Protein AF-A0A7S2Q5Y2-F1 (afdb_monomer)

Mean predicted aligned error: 8.04 Å

Secondary structure (DSSP, 8-state):
-PPPP---SS--------S---SSSEEEEEEEEPTTS-EEEEEEEE-TT--S---S-SEEEEE--SSHHHHHHHHHHTS-----STTS-HHHHHHHHHTSTTT-----------------TTSTTTTSHHHHHHHHHH--HHHHHHHTSTT---

Organism: NCBI:txid1333877

Nearest PDB structures (foldseek):
  5f1q-assembly2_B  TM=6.614E-01  e=3.239E-04  Yersinia pestis Nepal516
  1dpp-assembly3_E  TM=6.457E-01  e=3.690E-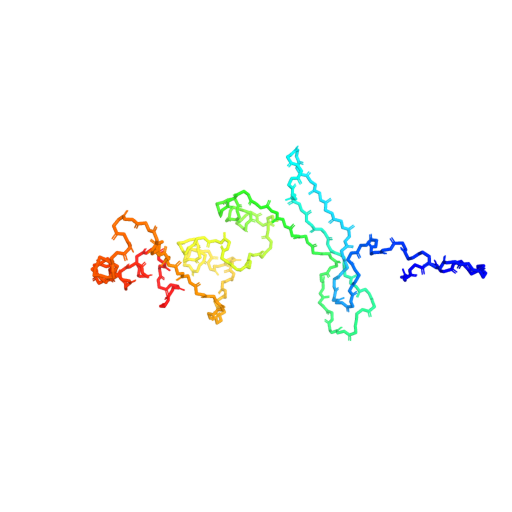04  Escherichia coli
  5u4o-assembly1_A-2  TM=6.423E-01  e=5.456E-04  Bacillus anthracis
  6ofq-assembly1_A  TM=7.291E-01  e=4.114E-03  Helicobacter pylori SS1
  4wed-assembly1_A  TM=5.723E-01  e=1.117E-03  Sinorhizobium meliloti 1021

Structure (mmCIF, N/CA/C/O backbone):
data_AF-A0A7S2Q5Y2-F1
#
_entry.id   AF-A0A7S2Q5Y2-F1
#
loop_
_atom_site.group_PDB
_atom_site.id
_atom_site.type_symbol
_atom_site.label_atom_id
_atom_site.label_alt_id
_atom_site.label_comp_id
_atom_site.label_asym_id
_atom_site.label_entity_id
_atom_site.label_seq_id
_atom_site.pdbx_PDB_ins_code
_atom_site.Cartn_x
_atom_site.Cartn_y
_atom_site.Cartn_z
_atom_site.occupancy
_atom_site.B_iso_or_equiv
_atom_site.auth_seq_id
_atom_site.auth_comp_id
_atom_site.auth_asym_id
_atom_site.auth_atom_id
_atom_site.pdbx_PDB_model_num
ATOM 1 N N . PRO A 1 1 ? 29.459 -5.669 -6.908 1.00 42.88 1 PRO A N 1
ATOM 2 C CA . PRO A 1 1 ? 30.863 -5.450 -6.491 1.00 42.88 1 PRO A CA 1
ATOM 3 C C . PRO A 1 1 ? 30.891 -4.768 -5.121 1.00 42.88 1 PRO A C 1
ATOM 5 O O . PRO A 1 1 ? 30.552 -3.595 -5.012 1.00 42.88 1 PRO A O 1
ATOM 8 N N . TRP A 1 2 ? 31.195 -5.536 -4.074 1.00 42.62 2 TRP A N 1
ATOM 9 C CA . TRP A 1 2 ? 31.550 -4.986 -2.764 1.00 42.62 2 TRP A CA 1
ATOM 10 C C . TRP A 1 2 ? 32.838 -4.159 -2.932 1.00 42.62 2 TRP A C 1
ATOM 12 O O . TRP A 1 2 ? 33.651 -4.500 -3.790 1.00 42.62 2 TRP A O 1
ATOM 22 N N . GLY A 1 3 ? 32.976 -3.040 -2.217 1.00 45.97 3 GLY A N 1
ATOM 23 C CA . GLY A 1 3 ? 34.036 -2.047 -2.450 1.00 45.97 3 GLY A CA 1
ATOM 24 C C . GLY A 1 3 ? 35.460 -2.623 -2.499 1.00 45.97 3 GLY A C 1
ATOM 25 O O . GLY A 1 3 ? 35.751 -3.665 -1.917 1.00 45.97 3 GLY A O 1
ATOM 26 N N . PHE A 1 4 ? 36.354 -1.935 -3.213 1.00 60.84 4 PHE A N 1
ATOM 27 C CA . PHE A 1 4 ? 37.760 -2.328 -3.337 1.00 60.84 4 PHE A CA 1
ATOM 28 C C . PHE A 1 4 ? 38.537 -2.031 -2.047 1.00 60.84 4 PHE A C 1
ATOM 30 O O . PHE A 1 4 ? 38.405 -0.949 -1.476 1.00 60.84 4 PHE A O 1
ATOM 37 N N . ILE A 1 5 ? 39.382 -2.973 -1.618 1.00 55.97 5 ILE A N 1
ATOM 38 C CA . ILE A 1 5 ? 40.329 -2.789 -0.512 1.00 55.97 5 ILE A CA 1
ATOM 39 C C . ILE A 1 5 ? 41.695 -2.473 -1.119 1.00 55.97 5 ILE A C 1
ATOM 41 O O . ILE A 1 5 ? 42.237 -3.279 -1.873 1.00 55.97 5 ILE A O 1
ATOM 45 N N . ASN A 1 6 ? 42.257 -1.314 -0.783 1.00 54.12 6 ASN A N 1
ATOM 46 C CA . ASN A 1 6 ? 43.626 -0.955 -1.144 1.00 54.12 6 ASN A CA 1
ATOM 47 C C . ASN A 1 6 ? 44.521 -1.260 0.066 1.00 54.12 6 ASN A C 1
ATOM 49 O O . ASN A 1 6 ? 44.395 -0.609 1.101 1.00 54.12 6 ASN A O 1
ATOM 53 N N . MET A 1 7 ? 45.358 -2.296 -0.018 1.00 50.62 7 MET A N 1
ATOM 54 C CA . MET A 1 7 ? 46.191 -2.731 1.108 1.00 50.62 7 MET A CA 1
ATOM 55 C C . MET A 1 7 ? 47.567 -2.057 1.064 1.00 50.62 7 MET A C 1
ATOM 57 O O . MET A 1 7 ? 48.446 -2.466 0.312 1.00 50.62 7 MET A O 1
ATOM 61 N N . SER A 1 8 ? 47.772 -1.067 1.929 1.00 56.44 8 SER A N 1
ATOM 62 C CA . SER A 1 8 ? 49.064 -0.805 2.571 1.00 56.44 8 SER A CA 1
ATOM 63 C C . SER A 1 8 ? 48.928 -1.202 4.046 1.00 56.44 8 SER A C 1
ATOM 65 O O . SER A 1 8 ? 47.816 -1.203 4.572 1.00 56.44 8 SER A O 1
ATOM 67 N N . VAL A 1 9 ? 50.012 -1.619 4.714 1.00 59.88 9 VAL A N 1
ATOM 68 C CA . VAL A 1 9 ? 49.975 -1.982 6.146 1.00 59.88 9 VAL A CA 1
ATOM 69 C C . VAL A 1 9 ? 49.702 -0.708 6.953 1.00 59.88 9 VAL A C 1
ATOM 71 O O . VAL A 1 9 ? 50.610 0.023 7.332 1.00 59.88 9 VAL A O 1
ATOM 74 N N . GLY A 1 10 ? 48.421 -0.407 7.120 1.00 63.00 10 GLY A N 1
ATOM 75 C CA . GLY A 1 10 ? 47.868 0.835 7.630 1.00 63.00 10 GLY A CA 1
ATOM 76 C C . GLY A 1 10 ? 46.351 0.686 7.722 1.00 63.00 10 GLY A C 1
ATOM 77 O O . GLY A 1 10 ? 45.752 -0.147 7.046 1.00 63.00 10 GLY A O 1
ATOM 78 N N . THR A 1 11 ? 45.743 1.429 8.638 1.00 60.28 11 THR A N 1
ATOM 79 C CA . THR A 1 11 ? 44.341 1.318 9.053 1.00 60.28 11 THR A CA 1
ATOM 80 C C . THR A 1 11 ? 43.375 1.147 7.871 1.00 60.28 11 THR A C 1
ATOM 82 O O . THR A 1 11 ? 43.298 2.007 6.995 1.00 60.28 11 THR A O 1
ATOM 85 N N . VAL A 1 12 ? 42.610 0.048 7.854 1.00 72.75 12 VAL A N 1
ATOM 86 C CA . VAL A 1 12 ? 41.548 -0.173 6.860 1.00 72.75 12 VAL A CA 1
ATOM 87 C C . VAL A 1 12 ? 40.361 0.720 7.212 1.00 72.75 12 VAL A C 1
ATOM 89 O O . VAL A 1 12 ? 39.614 0.430 8.145 1.00 72.75 12 VAL A O 1
ATOM 92 N N . ASN A 1 13 ? 40.178 1.803 6.457 1.00 69.06 13 ASN A N 1
ATOM 93 C CA . ASN A 1 13 ? 38.976 2.627 6.534 1.00 69.06 13 ASN A CA 1
ATOM 94 C C . ASN A 1 13 ? 37.917 2.075 5.577 1.00 69.06 13 ASN A C 1
ATOM 96 O O . ASN A 1 13 ? 38.025 2.205 4.358 1.00 69.06 13 ASN A O 1
ATOM 100 N N . CYS A 1 14 ? 36.877 1.458 6.133 1.00 75.12 14 CYS A N 1
ATOM 101 C CA . CYS A 1 14 ? 35.712 1.039 5.364 1.00 75.12 14 CYS A CA 1
ATOM 102 C C . CYS A 1 14 ? 34.946 2.277 4.866 1.00 75.12 14 CYS A C 1
ATOM 104 O O . CYS A 1 14 ? 34.547 3.113 5.672 1.00 75.12 14 CYS A O 1
ATOM 106 N N . ALA A 1 15 ? 34.666 2.363 3.561 1.00 73.25 15 ALA A N 1
ATOM 107 C CA . ALA A 1 15 ? 33.907 3.465 2.946 1.00 73.25 15 ALA A CA 1
ATOM 108 C C . ALA A 1 15 ? 32.406 3.504 3.324 1.00 73.25 15 ALA A C 1
ATOM 110 O O . ALA A 1 15 ? 31.659 4.337 2.818 1.00 73.25 15 ALA A O 1
ATOM 111 N N . GLY A 1 16 ? 31.953 2.605 4.203 1.00 73.62 16 GLY A N 1
ATOM 112 C CA . GLY A 1 16 ? 30.547 2.455 4.566 1.00 73.62 16 GLY A CA 1
ATOM 113 C C . GLY A 1 16 ? 29.699 1.811 3.463 1.00 73.62 16 GLY A C 1
ATOM 114 O O . GLY A 1 16 ? 30.204 1.301 2.462 1.00 73.62 16 GLY A O 1
ATOM 115 N N . ILE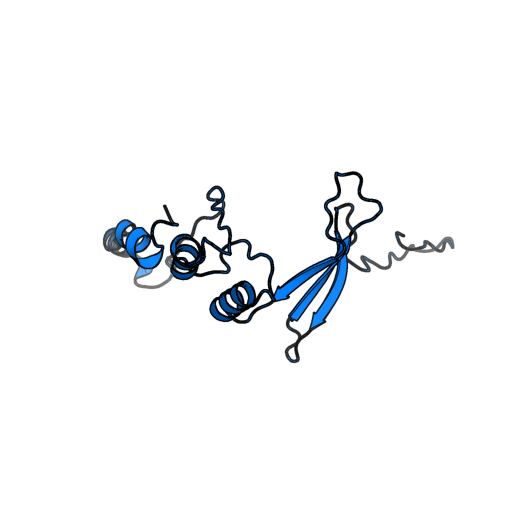 A 1 17 ? 28.385 1.793 3.682 1.00 72.88 17 ILE A N 1
ATOM 116 C CA . ILE A 1 17 ? 27.407 1.286 2.715 1.00 72.88 17 ILE A CA 1
ATOM 117 C C . ILE A 1 17 ? 27.145 2.391 1.689 1.00 72.88 17 ILE A C 1
ATOM 119 O O . ILE A 1 17 ? 26.596 3.433 2.030 1.00 72.88 17 ILE A O 1
ATOM 123 N N . LEU A 1 18 ? 27.527 2.150 0.433 1.00 75.19 18 LEU A N 1
ATOM 124 C CA . LEU A 1 18 ? 27.355 3.108 -0.670 1.00 75.19 18 LEU A CA 1
ATOM 125 C C . LEU A 1 18 ? 25.953 3.062 -1.306 1.00 75.19 18 LEU A C 1
ATOM 127 O O . LEU A 1 18 ? 25.628 3.895 -2.146 1.00 75.19 18 LEU A O 1
ATOM 131 N N . GLY A 1 19 ? 25.123 2.092 -0.920 1.00 76.88 19 GLY A N 1
ATOM 132 C CA . GLY A 1 19 ? 23.755 1.944 -1.403 1.00 76.88 19 GLY A CA 1
ATOM 133 C C . GLY A 1 19 ? 23.101 0.647 -0.919 1.00 76.88 19 GLY A C 1
ATOM 134 O O . GLY A 1 19 ? 23.771 -0.217 -0.345 1.00 76.88 19 GLY A O 1
ATOM 135 N N . PRO A 1 20 ? 21.785 0.487 -1.128 1.00 83.25 20 PRO A N 1
ATOM 136 C CA . PRO A 1 20 ? 21.084 -0.739 -0.775 1.00 83.25 20 PRO A CA 1
ATOM 137 C C . PRO A 1 20 ? 21.559 -1.893 -1.670 1.00 83.25 20 PRO A C 1
ATOM 139 O O . PRO A 1 20 ? 21.268 -1.947 -2.865 1.00 83.25 20 PRO A O 1
ATOM 142 N N . HIS A 1 21 ? 22.286 -2.842 -1.081 1.00 84.62 21 HIS A N 1
ATOM 143 C CA . HIS A 1 21 ? 22.749 -4.050 -1.757 1.00 84.62 21 HIS A CA 1
ATOM 144 C C . HIS A 1 21 ? 22.075 -5.276 -1.144 1.00 84.62 21 HIS A C 1
ATOM 146 O O . HIS A 1 21 ? 22.304 -5.609 0.016 1.00 84.62 21 HIS A O 1
ATOM 152 N N . GLY A 1 22 ? 21.246 -5.952 -1.937 1.00 88.38 22 GLY A N 1
ATOM 153 C CA . GLY A 1 22 ? 20.545 -7.170 -1.540 1.00 88.38 22 GLY A CA 1
ATOM 154 C C . GLY A 1 22 ? 20.697 -8.279 -2.576 1.00 88.38 22 GLY A C 1
ATOM 155 O O . GLY A 1 22 ? 21.080 -8.041 -3.719 1.00 88.38 22 GLY A O 1
ATOM 156 N N . THR A 1 23 ? 20.373 -9.506 -2.174 1.00 93.62 23 THR A N 1
ATOM 157 C CA . THR A 1 23 ? 20.360 -10.695 -3.044 1.00 93.62 23 THR A CA 1
ATOM 158 C C . THR A 1 23 ? 18.967 -11.012 -3.591 1.00 93.62 23 THR A C 1
ATOM 160 O O . THR A 1 23 ? 18.772 -12.074 -4.171 1.00 93.62 23 THR A O 1
ATOM 163 N N . GLY A 1 24 ? 17.992 -10.117 -3.391 1.00 93.62 24 GLY A N 1
ATOM 164 C CA . GLY A 1 24 ? 16.602 -10.296 -3.810 1.00 93.62 24 GLY A CA 1
ATOM 165 C C . GLY A 1 24 ? 16.373 -10.158 -5.324 1.00 93.62 24 GLY A C 1
ATOM 166 O O . GLY A 1 24 ? 17.309 -9.862 -6.074 1.00 93.62 24 GLY A O 1
ATOM 167 N N . PRO A 1 25 ? 15.120 -10.338 -5.783 1.00 94.38 25 PRO A N 1
ATOM 168 C CA . PRO A 1 25 ? 14.745 -10.270 -7.201 1.00 94.38 25 PRO A CA 1
ATOM 169 C C . PRO A 1 25 ? 14.920 -8.890 -7.841 1.00 94.38 25 PRO A C 1
ATOM 171 O O . PRO A 1 25 ? 14.985 -8.796 -9.065 1.00 94.38 25 PRO A O 1
ATOM 174 N N . TRP A 1 26 ? 15.000 -7.833 -7.034 1.00 95.12 26 TRP A N 1
ATOM 175 C CA . TRP A 1 26 ? 15.016 -6.443 -7.477 1.00 95.12 26 TRP A CA 1
ATOM 176 C C . TRP A 1 26 ? 16.268 -5.727 -6.972 1.00 95.12 26 TRP A C 1
ATOM 178 O O . TRP A 1 26 ? 16.649 -5.875 -5.810 1.00 95.12 26 TRP A O 1
ATOM 188 N N . ILE A 1 27 ? 16.894 -4.940 -7.843 1.00 93.88 27 ILE A N 1
ATOM 189 C CA . ILE A 1 27 ? 18.027 -4.064 -7.537 1.00 93.88 27 ILE A CA 1
ATOM 190 C C . ILE A 1 27 ? 17.525 -2.627 -7.593 1.00 93.88 27 ILE A C 1
ATOM 192 O O . ILE A 1 27 ? 16.948 -2.213 -8.597 1.00 93.88 27 ILE A O 1
ATOM 196 N N . PHE A 1 28 ? 17.764 -1.863 -6.531 1.00 94.81 28 PHE A N 1
ATOM 197 C CA . PHE A 1 28 ? 17.467 -0.435 -6.516 1.00 94.81 28 PHE A CA 1
ATOM 198 C C . PHE A 1 28 ? 18.267 0.292 -7.604 1.00 94.81 28 PHE A C 1
ATOM 200 O O . PHE A 1 28 ? 19.488 0.148 -7.680 1.00 94.81 28 PHE A O 1
ATOM 207 N N . ASN A 1 29 ? 17.572 1.050 -8.451 1.00 93.62 29 ASN A N 1
ATOM 208 C CA . ASN A 1 29 ? 18.168 1.816 -9.542 1.00 93.62 29 ASN A CA 1
ATOM 209 C C . ASN A 1 29 ? 18.270 3.312 -9.206 1.00 93.62 29 ASN A C 1
ATOM 211 O O . ASN A 1 29 ? 19.242 3.951 -9.595 1.00 93.62 29 ASN A O 1
ATOM 215 N N . GLY A 1 30 ? 17.312 3.854 -8.453 1.00 93.69 30 GLY A N 1
ATOM 216 C CA . GLY A 1 30 ? 17.321 5.253 -8.035 1.00 93.69 30 GLY A CA 1
ATOM 217 C C . GLY A 1 30 ? 15.949 5.743 -7.589 1.00 93.69 30 GLY A C 1
ATOM 218 O O . GLY A 1 30 ? 14.961 5.006 -7.633 1.00 93.69 30 GLY A O 1
ATOM 219 N N . SER A 1 31 ? 15.892 7.007 -7.179 1.00 95.25 31 SER A N 1
ATOM 220 C CA . SER A 1 31 ? 14.652 7.707 -6.853 1.00 95.25 31 SER A CA 1
ATOM 221 C C . SER A 1 31 ? 14.602 9.078 -7.515 1.00 95.25 31 SER A C 1
ATOM 223 O O . SER A 1 31 ? 15.628 9.733 -7.696 1.00 95.25 31 SER A O 1
ATOM 225 N N . THR A 1 32 ? 13.396 9.521 -7.849 1.00 96.69 32 THR A N 1
ATOM 226 C CA . THR A 1 32 ? 13.121 10.898 -8.265 1.00 96.69 32 THR A CA 1
ATOM 227 C C . THR A 1 32 ? 12.541 11.644 -7.074 1.00 96.69 32 THR A C 1
ATOM 229 O O . THR A 1 32 ? 11.664 11.117 -6.388 1.00 96.69 32 THR A O 1
ATOM 232 N N . LEU A 1 33 ? 13.039 12.852 -6.817 1.00 95.94 33 LEU A N 1
ATOM 233 C CA . LEU A 1 33 ? 12.559 13.711 -5.738 1.00 95.94 33 LEU A CA 1
ATOM 234 C C . LEU A 1 33 ? 11.615 14.783 -6.279 1.00 95.94 33 LEU A C 1
ATOM 236 O O . LEU A 1 33 ? 11.712 15.197 -7.436 1.00 95.94 33 LEU A O 1
ATOM 240 N N . ARG A 1 34 ? 10.701 15.226 -5.424 1.00 93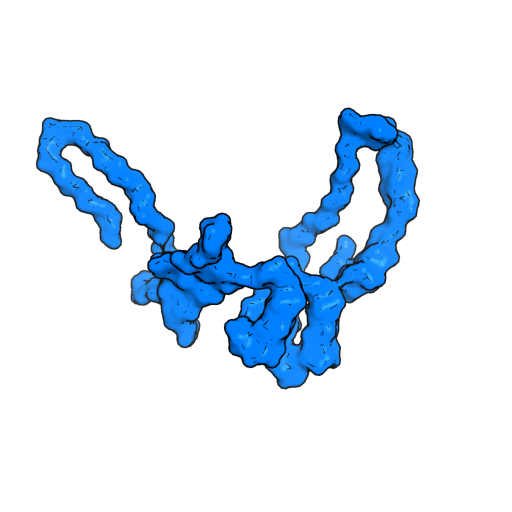.94 34 ARG A N 1
ATOM 241 C CA . ARG A 1 34 ? 9.912 16.442 -5.609 1.00 93.94 34 ARG A CA 1
ATOM 242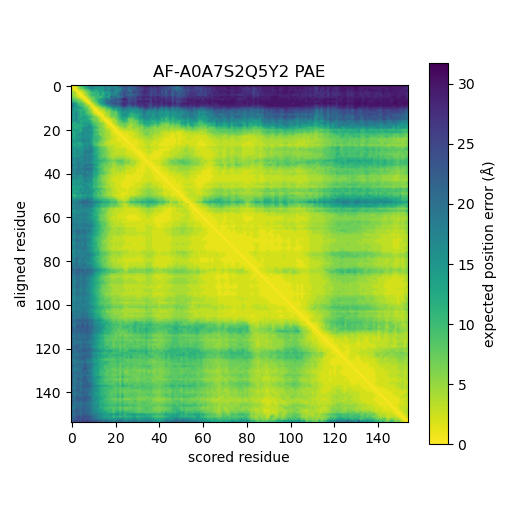 C C . ARG A 1 34 ? 10.712 17.665 -5.158 1.00 93.94 34 ARG A C 1
ATOM 244 O O . ARG A 1 34 ? 11.778 17.546 -4.566 1.00 93.94 34 ARG A O 1
ATOM 251 N N . ASN A 1 35 ? 10.148 18.849 -5.393 1.00 93.88 35 ASN A N 1
ATOM 252 C CA . ASN A 1 35 ? 10.738 20.123 -4.971 1.00 93.88 35 ASN A CA 1
ATOM 253 C C . ASN A 1 35 ? 10.875 20.269 -3.443 1.00 93.88 35 ASN A C 1
ATOM 255 O O . ASN A 1 35 ? 11.634 21.116 -2.990 1.00 93.88 35 ASN A O 1
ATOM 259 N N . ASP A 1 36 ? 10.119 19.492 -2.663 1.00 93.81 36 ASP A N 1
ATOM 260 C CA . ASP A 1 36 ? 10.169 19.452 -1.196 1.00 93.81 36 ASP A CA 1
ATOM 261 C C . ASP A 1 36 ? 11.076 18.328 -0.659 1.00 93.81 36 ASP A C 1
ATOM 263 O O . ASP A 1 36 ? 10.945 17.925 0.495 1.00 93.81 36 ASP A O 1
ATOM 267 N N . ASP A 1 37 ? 11.949 17.784 -1.514 1.00 92.88 37 ASP A N 1
ATOM 268 C CA . ASP A 1 37 ? 12.830 16.639 -1.256 1.00 92.88 37 ASP A CA 1
ATOM 269 C C . ASP A 1 37 ? 12.105 15.324 -0.902 1.00 92.88 37 ASP A C 1
ATOM 271 O O . ASP A 1 37 ? 12.747 14.315 -0.593 1.00 92.88 37 ASP A O 1
ATOM 275 N N . SER A 1 38 ? 10.771 15.269 -1.000 1.00 92.88 38 SER A N 1
ATOM 276 C CA . SER A 1 38 ? 10.031 14.016 -0.848 1.00 92.88 38 SER A CA 1
ATOM 277 C C . SER A 1 38 ? 10.222 13.106 -2.063 1.00 92.88 38 SER A C 1
ATOM 279 O O . SER A 1 38 ? 10.390 13.553 -3.199 1.00 92.88 38 SER A O 1
ATOM 281 N N . ILE A 1 39 ? 10.171 11.791 -1.848 1.00 94.25 39 ILE A N 1
ATOM 282 C CA . ILE A 1 39 ? 10.297 10.810 -2.931 1.00 94.25 39 ILE A CA 1
ATOM 283 C C . ILE A 1 39 ? 9.033 10.846 -3.799 1.00 94.25 39 ILE A C 1
ATOM 285 O O . ILE A 1 39 ? 7.937 10.553 -3.313 1.00 94.25 39 ILE A O 1
ATOM 289 N N . ALA A 1 40 ? 9.195 11.164 -5.084 1.00 96.19 40 ALA A N 1
ATOM 290 C CA . ALA A 1 40 ? 8.156 11.054 -6.105 1.00 96.19 40 ALA A CA 1
ATOM 291 C C . ALA A 1 40 ? 8.022 9.610 -6.602 1.00 96.19 40 ALA A C 1
ATOM 293 O O . ALA A 1 40 ? 6.923 9.063 -6.638 1.00 96.19 40 ALA A O 1
ATOM 294 N N . GLU A 1 41 ? 9.150 8.981 -6.934 1.00 96.69 41 GLU A N 1
ATOM 295 C CA . GLU A 1 41 ? 9.203 7.621 -7.473 1.00 96.69 41 GLU A CA 1
ATOM 296 C C . GLU A 1 41 ? 10.465 6.899 -7.003 1.00 96.69 41 GLU A C 1
ATOM 298 O O . GLU A 1 41 ? 11.521 7.516 -6.846 1.00 96.69 41 GLU A O 1
ATOM 303 N N . MET A 1 42 ? 10.381 5.578 -6.844 1.00 96.75 42 MET A N 1
ATOM 304 C CA . MET A 1 42 ? 11.534 4.688 -6.697 1.00 96.75 42 MET A CA 1
ATOM 305 C C . MET A 1 42 ? 11.540 3.665 -7.823 1.00 96.75 42 MET A C 1
ATOM 307 O O . MET A 1 42 ? 10.536 2.998 -8.069 1.00 96.75 42 MET A O 1
ATOM 311 N N . ARG A 1 43 ? 12.686 3.509 -8.484 1.00 96.69 43 ARG A N 1
ATOM 312 C CA . ARG A 1 43 ? 12.862 2.578 -9.598 1.00 96.69 43 ARG A CA 1
ATOM 313 C C . ARG A 1 43 ? 13.736 1.412 -9.179 1.00 96.69 43 ARG A C 1
ATOM 315 O O . ARG A 1 43 ? 14.794 1.588 -8.571 1.00 96.69 43 ARG A O 1
ATOM 322 N N . PHE A 1 44 ? 13.302 0.220 -9.555 1.00 96.12 44 PHE A N 1
ATOM 323 C CA . PHE A 1 44 ? 14.015 -1.025 -9.338 1.00 96.12 44 PHE A CA 1
ATOM 324 C C . PHE A 1 44 ? 14.137 -1.775 -10.656 1.00 96.12 44 PHE A C 1
ATOM 326 O O . PHE A 1 44 ? 13.152 -1.945 -11.369 1.00 96.12 44 PHE A O 1
ATOM 333 N N . ASN A 1 45 ? 15.329 -2.280 -10.945 1.00 95.44 45 ASN A N 1
ATOM 334 C CA . ASN A 1 45 ? 15.560 -3.155 -12.085 1.00 95.44 45 ASN A CA 1
ATOM 335 C C . ASN A 1 45 ? 15.581 -4.604 -11.622 1.00 95.44 45 ASN A C 1
ATOM 337 O O . ASN A 1 45 ? 15.985 -4.916 -10.498 1.00 95.44 45 ASN A O 1
ATOM 341 N N . ARG A 1 46 ? 15.195 -5.511 -12.510 1.00 94.69 46 ARG A N 1
ATOM 342 C CA . ARG A 1 46 ? 15.328 -6.946 -12.278 1.00 94.69 46 ARG A CA 1
ATOM 343 C C . ARG A 1 46 ? 16.781 -7.325 -11.965 1.00 94.69 46 ARG A C 1
ATOM 345 O O . ARG A 1 46 ? 17.712 -6.960 -12.682 1.00 94.69 46 ARG A O 1
ATOM 352 N N . ASN A 1 47 ? 16.972 -8.147 -10.938 1.00 93.94 47 ASN A N 1
ATOM 353 C CA . ASN A 1 47 ? 18.253 -8.766 -10.631 1.00 93.94 47 ASN A CA 1
ATOM 354 C C . ASN A 1 47 ? 18.513 -9.974 -11.547 1.00 93.94 47 ASN A C 1
ATOM 356 O O . ASN A 1 47 ? 18.005 -11.074 -11.314 1.00 93.94 47 ASN A O 1
ATOM 360 N N . ALA A 1 48 ? 19.358 -9.795 -12.565 1.00 91.88 48 ALA A N 1
ATOM 361 C CA . ALA A 1 48 ? 19.728 -10.866 -13.491 1.00 91.88 48 ALA A CA 1
ATOM 362 C C . ALA A 1 48 ? 20.522 -12.018 -12.844 1.00 91.88 48 ALA A C 1
ATOM 364 O O . ALA A 1 48 ? 20.646 -13.076 -13.462 1.00 91.88 48 ALA A O 1
ATOM 365 N N . ALA A 1 49 ? 21.027 -11.853 -11.618 1.00 92.56 49 ALA A N 1
ATOM 366 C CA . ALA A 1 49 ? 21.741 -12.883 -10.862 1.00 92.56 49 ALA A CA 1
ATOM 367 C C . ALA A 1 49 ? 20.868 -13.578 -9.799 1.00 92.56 49 ALA A C 1
ATOM 369 O O . ALA A 1 49 ? 21.352 -14.462 -9.094 1.00 92.56 49 ALA A O 1
ATOM 370 N N . TRP A 1 50 ? 19.590 -13.207 -9.657 1.00 94.62 50 TRP A N 1
ATOM 371 C CA . TRP A 1 50 ? 18.724 -13.818 -8.650 1.00 94.62 50 TRP A CA 1
ATOM 372 C C . TRP A 1 50 ? 18.364 -15.266 -9.004 1.00 94.62 50 TRP A C 1
ATOM 374 O O . TRP A 1 50 ? 18.023 -15.578 -10.146 1.00 94.62 50 TRP A O 1
ATOM 384 N N . TRP A 1 51 ? 18.444 -16.147 -8.013 1.00 92.81 51 TRP A N 1
ATOM 385 C CA . TRP A 1 51 ? 18.373 -17.605 -8.150 1.00 92.81 51 TRP A CA 1
ATOM 386 C C . TRP A 1 51 ? 16.941 -18.172 -8.209 1.00 92.81 51 TRP A C 1
ATOM 388 O O . TRP A 1 51 ? 16.774 -19.363 -8.451 1.00 92.81 51 TRP A O 1
ATOM 398 N N . GLY A 1 52 ? 15.915 -17.346 -7.977 1.00 92.31 52 GLY A N 1
ATOM 399 C CA . GLY A 1 52 ? 14.505 -17.755 -7.979 1.00 92.31 52 GLY A CA 1
ATOM 400 C C . GLY A 1 52 ? 13.824 -17.712 -9.353 1.00 92.31 52 GLY A C 1
ATOM 401 O O . GLY A 1 52 ? 14.398 -17.266 -10.351 1.00 92.31 52 GLY A O 1
ATOM 402 N N . GLN A 1 53 ? 12.561 -18.153 -9.395 1.00 88.38 53 GLN A N 1
ATOM 403 C CA . GLN A 1 53 ? 11.728 -18.094 -10.599 1.00 88.38 53 GLN A CA 1
ATOM 404 C C . GLN A 1 53 ? 11.440 -16.645 -10.996 1.00 88.38 53 GLN A C 1
ATOM 406 O O . GLN A 1 53 ? 10.997 -15.836 -10.186 1.00 88.38 53 GLN A O 1
ATOM 411 N N . ARG A 1 54 ? 11.649 -16.328 -12.272 1.00 83.38 54 ARG A N 1
ATOM 412 C CA . ARG A 1 54 ? 11.518 -14.970 -12.802 1.00 83.38 54 ARG A CA 1
ATOM 413 C C . ARG A 1 54 ? 10.187 -14.800 -13.528 1.00 83.38 54 ARG A C 1
ATOM 415 O O . ARG A 1 54 ? 9.833 -15.635 -14.352 1.00 83.38 54 ARG A O 1
ATOM 422 N N . GLY A 1 55 ? 9.479 -13.710 -13.233 1.00 85.88 55 GLY A N 1
ATOM 423 C CA . GLY A 1 55 ? 8.337 -13.250 -14.035 1.00 85.88 55 GLY A CA 1
ATOM 424 C C . GLY A 1 55 ? 8.777 -12.454 -15.271 1.00 85.88 55 GLY A C 1
ATOM 425 O O . GLY A 1 55 ? 9.971 -12.341 -15.541 1.00 85.88 55 GLY A O 1
ATOM 426 N N . ASN A 1 56 ? 7.837 -11.821 -15.973 1.00 91.12 56 ASN A N 1
ATOM 427 C CA . ASN A 1 56 ? 8.096 -11.067 -17.214 1.00 91.12 56 ASN A CA 1
ATOM 428 C C . ASN A 1 56 ? 8.267 -9.545 -17.012 1.00 91.12 56 ASN A C 1
ATOM 430 O O . ASN A 1 56 ? 8.214 -8.794 -17.974 1.00 91.12 56 ASN A O 1
ATOM 434 N N . VAL A 1 57 ? 8.476 -9.086 -15.774 1.00 93.56 57 VAL A N 1
ATOM 435 C CA . VAL A 1 57 ? 8.633 -7.658 -15.445 1.00 93.56 57 VAL A CA 1
ATOM 436 C C . VAL A 1 57 ? 10.113 -7.288 -15.325 1.00 93.56 57 VAL A C 1
ATOM 438 O O . VAL A 1 57 ? 10.819 -7.839 -14.480 1.00 93.56 57 VAL A O 1
ATOM 441 N N . ASP A 1 58 ? 10.580 -6.350 -16.149 1.00 93.88 58 ASP A N 1
ATOM 442 C CA . ASP A 1 58 ? 11.995 -5.946 -16.190 1.00 93.88 58 ASP A CA 1
ATOM 443 C C . ASP A 1 58 ? 12.341 -4.799 -15.243 1.00 93.88 58 ASP A C 1
ATOM 445 O O . ASP A 1 58 ? 13.456 -4.745 -14.714 1.00 93.88 58 ASP A O 1
ATOM 449 N N . ALA A 1 59 ? 11.375 -3.922 -14.981 1.00 95.31 59 ALA A N 1
ATOM 450 C CA . ALA A 1 59 ? 11.503 -2.828 -14.036 1.00 95.31 59 ALA A CA 1
ATOM 451 C C . ALA A 1 59 ? 10.223 -2.680 -13.213 1.00 95.31 59 ALA A C 1
ATOM 453 O O . ALA A 1 59 ? 9.120 -2.866 -13.720 1.00 95.31 59 ALA A O 1
ATOM 454 N N . MET A 1 60 ? 10.392 -2.320 -11.947 1.00 95.88 60 MET A N 1
ATOM 455 C CA . MET A 1 60 ? 9.313 -1.978 -11.032 1.00 95.88 60 MET A CA 1
ATOM 456 C C . MET A 1 60 ? 9.477 -0.519 -10.621 1.00 95.88 60 MET A C 1
ATOM 458 O O . MET A 1 60 ? 10.552 -0.110 -10.175 1.00 95.88 60 MET A O 1
ATOM 462 N N . VAL A 1 61 ? 8.406 0.255 -10.761 1.00 97.25 61 VAL A N 1
ATOM 463 C CA . VAL A 1 61 ? 8.351 1.651 -10.326 1.00 97.25 61 VAL A CA 1
ATOM 464 C C . VAL A 1 61 ? 7.350 1.745 -9.186 1.00 97.25 61 VAL A C 1
ATOM 466 O O . VAL A 1 61 ? 6.186 1.393 -9.343 1.00 97.25 61 VAL A O 1
ATOM 469 N N . VAL A 1 62 ? 7.814 2.196 -8.026 1.00 96.88 62 VAL A N 1
ATOM 470 C CA . VAL A 1 62 ? 6.951 2.512 -6.890 1.00 96.88 62 VAL A CA 1
ATOM 471 C C . VAL A 1 62 ? 6.700 4.008 -6.924 1.00 96.88 62 VAL A C 1
ATOM 473 O O . VAL A 1 62 ? 7.632 4.791 -6.737 1.00 96.88 62 VAL A O 1
ATOM 476 N N . VAL A 1 63 ? 5.456 4.394 -7.186 1.00 96.62 63 VAL A N 1
ATOM 477 C CA . VAL A 1 63 ? 5.049 5.792 -7.343 1.00 96.62 63 VAL A CA 1
ATOM 478 C C . VAL A 1 63 ? 4.369 6.267 -6.066 1.00 96.62 63 VAL A C 1
ATOM 480 O O . VAL A 1 63 ? 3.520 5.579 -5.500 1.00 96.62 63 VAL A O 1
ATOM 483 N N . ASN A 1 64 ? 4.755 7.449 -5.599 1.00 95.56 64 ASN A N 1
ATOM 484 C CA . ASN A 1 64 ? 4.116 8.105 -4.471 1.00 95.56 64 ASN A CA 1
ATOM 485 C C . ASN A 1 64 ? 2.983 9.001 -4.985 1.00 95.56 64 ASN A C 1
ATOM 487 O O . ASN A 1 64 ? 3.246 9.952 -5.719 1.00 95.56 64 ASN A O 1
ATOM 491 N N . TYR A 1 65 ? 1.748 8.738 -4.570 1.00 95.62 65 TYR A N 1
ATOM 492 C CA . TYR A 1 65 ? 0.588 9.575 -4.877 1.00 95.62 65 TYR A CA 1
ATOM 493 C C . TYR A 1 65 ? 0.177 10.399 -3.648 1.00 95.62 65 TYR A C 1
ATOM 495 O O . TYR A 1 65 ? 0.332 9.924 -2.524 1.00 95.62 65 TYR A O 1
ATOM 503 N N . PRO A 1 66 ? -0.359 11.620 -3.837 1.00 94.31 66 PRO A N 1
ATOM 504 C CA . PRO A 1 66 ? -0.698 12.514 -2.727 1.00 94.31 66 PRO A CA 1
ATOM 505 C C . PRO A 1 66 ? -1.850 11.998 -1.855 1.00 94.31 66 PRO A C 1
ATOM 507 O O . PRO A 1 66 ? -1.886 12.280 -0.660 1.00 94.31 66 PRO A O 1
ATOM 510 N N . ASP A 1 67 ? -2.787 11.249 -2.441 1.00 96.62 67 ASP A N 1
ATOM 511 C CA . ASP A 1 67 ? -3.961 10.725 -1.752 1.00 96.62 67 ASP A CA 1
ATOM 512 C C . ASP A 1 67 ? -4.559 9.505 -2.477 1.00 96.62 67 ASP A C 1
ATOM 514 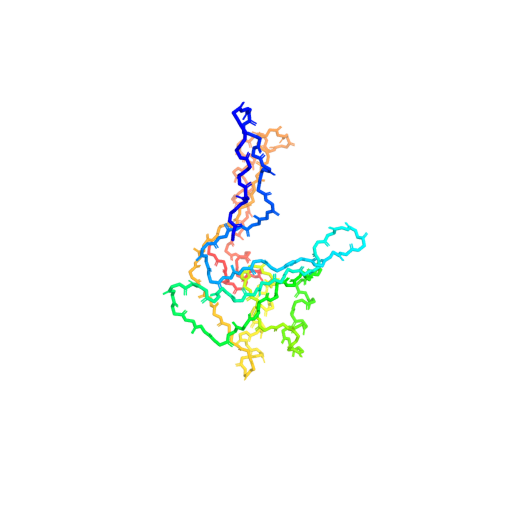O O . ASP A 1 67 ? -4.153 9.125 -3.578 1.00 96.62 67 ASP A O 1
ATOM 518 N N . SER A 1 68 ? -5.556 8.886 -1.839 1.00 97.50 68 SER A N 1
ATOM 519 C CA . SER A 1 68 ? -6.250 7.705 -2.365 1.00 97.50 68 SER A CA 1
ATOM 520 C C . SER A 1 68 ? -7.078 7.968 -3.629 1.00 97.50 68 SER A C 1
ATOM 522 O O . SER A 1 68 ? -7.389 7.027 -4.357 1.00 97.50 68 SER A O 1
ATOM 524 N N . ASP A 1 69 ? -7.492 9.213 -3.890 1.00 98.12 69 ASP A N 1
ATOM 525 C CA . ASP A 1 69 ? -8.269 9.548 -5.088 1.00 98.12 69 ASP A CA 1
ATOM 526 C C . ASP A 1 69 ? -7.368 9.605 -6.318 1.00 98.12 69 ASP A C 1
ATOM 528 O O . ASP A 1 69 ? -7.725 9.044 -7.354 1.00 98.12 69 ASP A O 1
ATOM 532 N N . ALA A 1 70 ? -6.165 10.160 -6.179 1.00 98.06 70 ALA A N 1
ATOM 533 C CA . ALA A 1 70 ? -5.139 10.108 -7.213 1.00 98.06 70 ALA A CA 1
ATOM 534 C C . ALA A 1 70 ? -4.751 8.658 -7.558 1.00 98.06 70 ALA A C 1
ATOM 536 O O . ALA A 1 70 ? -4.652 8.320 -8.734 1.00 98.06 70 ALA A O 1
ATOM 537 N N . ILE A 1 71 ? -4.616 7.781 -6.553 1.00 98.12 71 ILE A N 1
ATOM 538 C CA . ILE A 1 71 ? -4.351 6.345 -6.769 1.00 98.12 71 ILE A CA 1
ATOM 539 C C . ILE A 1 71 ? -5.501 5.688 -7.533 1.00 98.12 71 ILE A C 1
ATOM 541 O O . ILE A 1 71 ? -5.267 4.958 -8.492 1.00 98.12 71 ILE A O 1
ATOM 545 N N . LYS A 1 72 ? -6.751 5.949 -7.129 1.00 98.12 72 LYS A N 1
ATOM 546 C CA . LYS A 1 72 ? -7.929 5.415 -7.820 1.00 98.12 72 LYS A CA 1
ATOM 547 C C . LYS A 1 72 ? -7.950 5.841 -9.289 1.00 98.12 72 LYS A C 1
ATOM 549 O O . LYS A 1 72 ? -8.180 4.992 -10.142 1.00 98.12 72 LYS A O 1
ATOM 554 N N . GLN A 1 73 ? -7.727 7.122 -9.586 1.00 98.12 73 GLN A N 1
ATOM 555 C CA . GLN A 1 73 ? -7.704 7.600 -10.972 1.00 98.12 73 GLN A CA 1
ATOM 556 C C . GLN A 1 73 ? -6.576 6.950 -11.775 1.00 98.12 73 GLN A C 1
ATOM 558 O O . GLN A 1 73 ? -6.829 6.503 -12.886 1.00 98.12 73 GLN A O 1
ATOM 563 N N . ALA A 1 74 ? -5.389 6.804 -11.181 1.00 98.12 74 ALA A N 1
ATOM 564 C CA . ALA A 1 74 ? -4.254 6.161 -11.833 1.00 98.12 74 ALA A CA 1
ATOM 565 C C . ALA A 1 74 ? -4.495 4.674 -12.156 1.00 98.12 74 ALA A C 1
ATOM 567 O O . ALA A 1 74 ? -4.026 4.166 -13.170 1.00 98.12 74 ALA A O 1
ATOM 568 N N . LEU A 1 75 ? -5.242 3.960 -11.307 1.00 98.06 75 LEU A N 1
ATOM 569 C CA . LEU A 1 75 ? -5.694 2.601 -11.628 1.00 98.06 75 LEU A CA 1
ATOM 570 C C . LEU A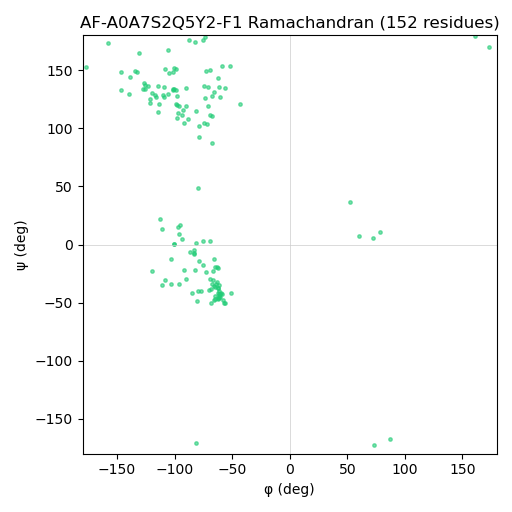 1 75 ? -6.672 2.624 -12.811 1.00 98.06 75 LEU A C 1
ATOM 572 O O . LEU A 1 75 ? -6.511 1.869 -13.762 1.00 98.06 75 LEU A O 1
ATOM 576 N N . LEU A 1 76 ? -7.667 3.517 -12.771 1.00 97.62 76 LEU A N 1
ATOM 577 C CA . LEU A 1 76 ? -8.717 3.594 -13.791 1.00 97.62 76 LEU A CA 1
ATOM 578 C C . LEU A 1 76 ? -8.198 4.016 -15.173 1.00 97.62 76 LEU A C 1
ATOM 580 O O . LEU A 1 76 ? -8.719 3.536 -16.180 1.00 97.62 76 LEU A O 1
ATOM 584 N N . ASP A 1 77 ? -7.211 4.911 -15.230 1.00 97.25 77 ASP A N 1
ATOM 585 C CA . ASP A 1 77 ? -6.592 5.371 -16.479 1.00 97.25 77 ASP A CA 1
ATOM 586 C C . ASP A 1 77 ? -5.440 4.473 -16.966 1.00 97.25 77 ASP A C 1
ATOM 588 O O . ASP A 1 77 ? -4.951 4.647 -18.085 1.00 97.25 77 ASP A O 1
ATOM 592 N N . GLY A 1 78 ? -5.044 3.482 -16.160 1.00 96.69 78 GLY A N 1
ATOM 593 C CA . GLY A 1 78 ? -3.996 2.516 -16.479 1.00 96.69 78 GLY A CA 1
ATOM 594 C C . GLY A 1 78 ? -2.569 3.043 -16.312 1.00 96.69 78 GLY A C 1
ATOM 595 O O . GLY A 1 78 ? -1.630 2.374 -16.741 1.00 96.69 78 GLY A O 1
ATOM 596 N N . SER A 1 79 ? -2.368 4.217 -15.707 1.00 97.06 79 SER A N 1
ATOM 597 C CA . SER A 1 79 ? -1.030 4.707 -15.345 1.00 97.06 79 SER A CA 1
ATOM 598 C C . SER A 1 79 ? -0.433 3.999 -14.122 1.00 97.06 79 SER A C 1
ATOM 600 O O . SER A 1 79 ? 0.783 4.048 -13.926 1.00 97.06 79 SER A O 1
ATOM 602 N N . LEU A 1 80 ? -1.259 3.314 -13.322 1.00 97.62 80 LEU A N 1
ATOM 603 C CA . LEU A 1 80 ? -0.850 2.438 -12.227 1.00 97.62 80 LEU A CA 1
ATOM 604 C C . LEU A 1 80 ? -1.386 1.019 -12.445 1.00 97.62 80 LEU A C 1
ATOM 606 O O . LEU A 1 80 ? -2.591 0.814 -12.541 1.00 97.62 80 LEU A O 1
ATOM 610 N N . ASP A 1 81 ? -0.495 0.026 -12.438 1.00 96.81 81 ASP A N 1
ATOM 611 C CA . ASP A 1 81 ? -0.884 -1.373 -12.657 1.00 96.81 81 ASP A CA 1
ATOM 612 C C . ASP A 1 81 ? -1.481 -2.040 -11.407 1.00 96.81 81 ASP A C 1
ATOM 614 O O . ASP A 1 81 ? -2.396 -2.859 -11.496 1.00 96.81 81 ASP A O 1
ATOM 618 N N . VAL A 1 82 ? -0.917 -1.756 -10.226 1.00 96.25 82 VAL A N 1
ATOM 619 C CA . VAL A 1 82 ? -1.246 -2.466 -8.981 1.00 96.25 82 VAL A CA 1
ATOM 620 C C . VAL A 1 82 ? -1.171 -1.529 -7.779 1.00 96.25 82 VAL A C 1
ATOM 622 O O . VAL A 1 82 ? -0.168 -0.852 -7.560 1.00 96.25 82 VAL A O 1
ATOM 625 N N . ALA A 1 83 ? -2.201 -1.579 -6.934 1.00 95.94 83 ALA A N 1
ATOM 626 C CA . ALA A 1 83 ? -2.206 -0.992 -5.599 1.00 95.94 83 ALA A CA 1
ATOM 627 C C . ALA A 1 83 ? -2.185 -2.105 -4.537 1.00 95.94 83 ALA A C 1
ATOM 629 O O . ALA A 1 83 ? -2.992 -3.033 -4.585 1.00 95.94 83 ALA A O 1
ATOM 630 N N . VAL A 1 84 ? -1.262 -2.023 -3.572 1.00 91.88 84 VAL A N 1
ATOM 631 C CA . VAL A 1 84 ? -1.094 -3.034 -2.513 1.00 91.88 84 VAL A CA 1
ATOM 632 C C . VAL A 1 84 ? -1.147 -2.376 -1.139 1.00 91.88 84 VAL A C 1
ATOM 634 O O . VAL A 1 84 ? -0.463 -1.388 -0.887 1.00 91.88 84 VAL A O 1
ATOM 637 N N . GLY A 1 85 ? -1.911 -2.974 -0.224 1.00 88.12 85 GLY A N 1
ATOM 638 C CA . GLY A 1 85 ? -2.044 -2.499 1.153 1.00 88.12 85 GLY A CA 1
ATOM 639 C C . GLY A 1 85 ? -3.136 -1.436 1.331 1.00 88.12 85 GLY A C 1
ATOM 640 O O . GLY A 1 85 ? -3.970 -1.253 0.443 1.00 88.12 85 GLY A O 1
ATOM 641 N N . PRO A 1 86 ? -3.166 -0.742 2.484 1.00 88.19 86 PRO A N 1
ATOM 642 C CA . PRO A 1 86 ? -4.228 0.199 2.849 1.00 88.19 86 PRO A CA 1
ATOM 643 C C . PRO A 1 86 ? -4.052 1.571 2.168 1.00 88.19 86 PRO A C 1
ATOM 645 O O . PRO A 1 86 ? -4.071 2.607 2.825 1.00 88.19 86 PRO A O 1
ATOM 648 N N . VAL A 1 87 ? -3.822 1.576 0.853 1.00 93.50 87 VAL A N 1
ATOM 649 C CA . VAL A 1 87 ? -3.618 2.797 0.051 1.00 93.50 87 VAL A CA 1
ATOM 650 C C . VAL A 1 87 ? -4.918 3.330 -0.560 1.00 93.50 87 VAL A C 1
ATOM 652 O O . VAL A 1 87 ? -5.024 4.515 -0.864 1.00 93.50 87 VAL A O 1
ATOM 655 N N . LEU A 1 88 ? -5.925 2.464 -0.703 1.00 95.12 88 LEU A N 1
ATOM 656 C CA . LEU A 1 88 ? -7.289 2.828 -1.079 1.00 95.12 88 LEU A CA 1
ATOM 657 C C . LEU A 1 88 ? -8.189 2.853 0.158 1.00 95.12 88 LEU A C 1
ATOM 659 O O . LEU A 1 88 ? -8.018 2.062 1.088 1.00 95.12 88 LEU A O 1
ATOM 663 N N . ARG A 1 89 ? -9.191 3.735 0.146 1.00 94.38 89 ARG A N 1
ATOM 664 C CA . ARG A 1 89 ? -10.247 3.756 1.165 1.00 94.38 89 ARG A CA 1
ATOM 665 C C . ARG A 1 89 ? -11.153 2.528 1.019 1.00 94.38 89 ARG A C 1
ATOM 667 O O . ARG A 1 89 ? -11.396 2.101 -0.112 1.00 94.38 89 ARG A O 1
ATOM 674 N N . PRO A 1 90 ? -11.756 2.026 2.112 1.00 92.56 90 PRO A N 1
ATOM 675 C CA . PRO A 1 90 ? -12.671 0.885 2.055 1.00 92.56 90 PRO A CA 1
ATOM 676 C C . PRO A 1 90 ? -13.790 1.035 1.012 1.00 92.56 90 PRO A C 1
ATOM 678 O O . PRO A 1 90 ? -14.045 0.110 0.241 1.00 92.56 90 PRO A O 1
ATOM 681 N N . GLN A 1 91 ? -14.387 2.227 0.901 1.00 95.06 91 GLN A N 1
ATOM 682 C CA . GLN A 1 91 ? -15.398 2.523 -0.120 1.00 95.06 91 GLN A CA 1
ATOM 683 C C . GLN A 1 91 ? -14.870 2.333 -1.550 1.00 95.06 91 GLN A C 1
ATOM 685 O O . GLN A 1 91 ? -15.558 1.768 -2.393 1.00 95.06 91 GLN A O 1
ATOM 690 N N . GLN A 1 92 ? -13.644 2.782 -1.829 1.00 96.69 92 GLN A N 1
ATOM 691 C CA . GLN A 1 92 ? -13.036 2.655 -3.156 1.00 96.69 92 GLN A CA 1
ATOM 692 C C . GLN A 1 92 ? -12.729 1.189 -3.476 1.00 96.69 92 GLN A C 1
ATOM 694 O O . GLN A 1 92 ? -12.952 0.750 -4.598 1.00 96.69 92 GLN A O 1
ATOM 699 N N . VAL A 1 93 ? -12.277 0.408 -2.488 1.00 95.25 93 VAL A N 1
ATOM 700 C CA . VAL A 1 93 ? -12.091 -1.043 -2.648 1.00 95.25 93 VAL A CA 1
ATOM 701 C C . VAL A 1 93 ? -13.423 -1.721 -2.986 1.00 95.25 93 VAL A C 1
ATOM 703 O O . VAL A 1 93 ? -13.482 -2.515 -3.924 1.00 95.25 93 VAL A O 1
ATOM 706 N N . GLN A 1 94 ? -14.507 -1.370 -2.286 1.00 94.81 94 GLN A N 1
ATOM 707 C CA . GLN A 1 94 ? -15.845 -1.884 -2.593 1.00 94.81 94 GLN A CA 1
ATOM 708 C C . GLN A 1 94 ? -16.297 -1.477 -4.005 1.00 94.81 94 GLN A C 1
ATOM 710 O O . GLN A 1 94 ? -16.885 -2.283 -4.725 1.00 94.81 94 GLN A O 1
ATOM 715 N N . GLU A 1 95 ? -16.006 -0.249 -4.429 1.00 96.06 95 GLU A N 1
ATOM 716 C CA . GLU A 1 95 ? -16.297 0.224 -5.783 1.00 96.06 95 GLU A CA 1
ATOM 717 C C . GLU A 1 95 ? -15.545 -0.590 -6.845 1.00 96.06 95 GLU A C 1
ATOM 719 O O . GLU A 1 95 ? -16.157 -1.027 -7.817 1.00 96.06 95 GLU A O 1
ATOM 724 N N . PHE A 1 96 ? -14.255 -0.885 -6.653 1.00 96.88 96 PHE A N 1
ATOM 725 C CA . PHE A 1 96 ? -13.513 -1.758 -7.571 1.00 96.88 96 PHE A CA 1
ATOM 726 C C . PHE A 1 96 ? -14.094 -3.177 -7.629 1.00 96.88 96 PHE A C 1
ATOM 728 O O . PHE A 1 96 ? -14.189 -3.755 -8.710 1.00 96.88 96 PHE A O 1
ATOM 735 N N . GLN A 1 97 ? -14.556 -3.712 -6.497 1.00 95.06 97 GLN A N 1
ATOM 736 C CA . GLN A 1 97 ? -15.189 -5.034 -6.426 1.00 95.06 97 GLN A CA 1
ATOM 737 C C . GLN A 1 97 ? -16.566 -5.101 -7.093 1.00 95.06 97 GLN A C 1
ATOM 739 O O . GLN A 1 97 ? -16.965 -6.172 -7.543 1.00 95.06 97 GLN A O 1
ATOM 744 N N . THR A 1 98 ? -17.314 -3.996 -7.124 1.00 95.56 98 THR A N 1
ATOM 745 C CA . THR A 1 98 ? -18.730 -4.002 -7.532 1.00 95.56 98 THR A CA 1
ATOM 746 C C . THR A 1 98 ? -18.991 -3.299 -8.858 1.00 95.56 98 THR A C 1
ATOM 748 O O . THR A 1 98 ? -19.846 -3.744 -9.618 1.00 95.56 98 THR A O 1
ATOM 751 N N . GLN A 1 99 ? -18.259 -2.227 -9.158 1.00 97.31 99 GLN A N 1
ATOM 752 C CA . GLN A 1 99 ? -18.482 -1.366 -10.323 1.00 97.31 99 GLN A CA 1
ATOM 753 C C . GLN A 1 99 ? -17.395 -1.528 -11.391 1.00 97.31 99 GLN A C 1
ATOM 755 O O . GLN A 1 99 ? -17.698 -1.418 -12.575 1.00 97.31 99 GLN A O 1
ATOM 760 N N . HIS A 1 100 ? -16.155 -1.852 -11.001 1.00 96.94 100 HIS A N 1
ATOM 761 C CA . HIS A 1 100 ? -15.018 -1.986 -11.933 1.00 96.94 100 HIS A CA 1
ATOM 762 C C . HIS A 1 100 ? -14.513 -3.428 -12.101 1.00 96.94 100 HIS A C 1
ATOM 764 O O . HIS A 1 100 ? -13.462 -3.651 -12.699 1.00 96.94 100 HIS A O 1
ATOM 770 N N . ALA A 1 101 ? -15.273 -4.425 -11.636 1.00 95.69 101 ALA A N 1
ATOM 771 C CA . ALA A 1 101 ? -14.875 -5.839 -11.658 1.00 95.69 101 ALA A CA 1
ATOM 772 C C . ALA A 1 101 ? -14.667 -6.424 -13.070 1.00 95.69 101 ALA A C 1
ATOM 774 O O . ALA A 1 101 ? -14.016 -7.453 -13.228 1.00 95.69 101 ALA A O 1
ATOM 775 N N . ALA A 1 102 ? -15.220 -5.781 -14.104 1.00 96.31 102 ALA A N 1
ATOM 776 C CA . ALA A 1 102 ? -15.025 -6.190 -15.495 1.00 96.31 102 ALA A CA 1
ATOM 777 C C . ALA A 1 102 ? -13.615 -5.870 -16.026 1.00 96.31 102 ALA A C 1
ATOM 779 O O . ALA A 1 102 ? -13.166 -6.502 -16.980 1.00 96.31 102 ALA A O 1
ATOM 780 N N . THR A 1 103 ? -12.932 -4.889 -15.432 1.00 96.12 103 THR A N 1
ATOM 781 C CA . THR A 1 103 ? -11.621 -4.398 -15.886 1.00 96.12 103 THR A CA 1
ATOM 782 C C . THR A 1 103 ? -10.527 -4.558 -14.835 1.00 96.12 103 THR A C 1
ATOM 784 O O . THR A 1 103 ? -9.358 -4.646 -15.196 1.00 96.12 103 THR A O 1
ATOM 787 N N . HIS A 1 104 ? -10.886 -4.652 -13.552 1.00 97.12 104 HIS A N 1
ATOM 788 C CA . HIS A 1 104 ? -9.948 -4.725 -12.436 1.00 97.12 104 HIS A CA 1
ATOM 789 C C . HIS A 1 104 ? -10.237 -5.932 -11.544 1.00 97.12 104 HIS A C 1
ATOM 791 O O . HIS A 1 104 ? -11.384 -6.229 -11.214 1.00 97.12 104 HIS A O 1
ATOM 797 N N . SER A 1 105 ? -9.173 -6.599 -11.098 1.00 96.19 105 SER A N 1
ATOM 798 C CA . SER A 1 105 ? -9.260 -7.675 -10.111 1.00 96.19 105 SER A CA 1
ATOM 799 C C . SER A 1 105 ? -8.918 -7.148 -8.723 1.00 96.19 105 SER A C 1
ATOM 801 O O . SER A 1 105 ? -7.910 -6.468 -8.540 1.00 96.19 105 SER A O 1
ATOM 803 N N . THR A 1 106 ? -9.742 -7.489 -7.733 1.00 94.94 106 THR A N 1
ATOM 804 C CA . THR A 1 106 ? -9.496 -7.159 -6.325 1.00 94.94 106 THR A CA 1
ATOM 805 C C . THR A 1 106 ? -9.323 -8.441 -5.523 1.00 94.94 106 THR A C 1
ATOM 807 O O . THR A 1 106 ? -10.200 -9.303 -5.531 1.00 94.94 106 THR A O 1
ATOM 810 N N . VAL A 1 107 ? -8.217 -8.551 -4.783 1.00 92.44 107 VAL A N 1
ATOM 811 C CA . VAL A 1 107 ? -7.926 -9.701 -3.916 1.00 92.44 107 VAL A CA 1
ATOM 812 C C . VAL A 1 107 ? -7.751 -9.224 -2.480 1.00 92.44 107 VAL A C 1
ATOM 814 O O . VAL A 1 107 ? -6.873 -8.414 -2.190 1.00 92.44 107 VAL A O 1
ATOM 817 N N . LEU A 1 108 ? -8.569 -9.755 -1.571 1.00 88.56 108 LEU A N 1
ATOM 818 C CA . LEU A 1 108 ? -8.424 -9.527 -0.135 1.00 88.56 108 LEU A CA 1
ATOM 819 C C . LEU A 1 108 ? -7.592 -10.657 0.475 1.00 88.56 108 LEU A C 1
ATOM 821 O O . LEU A 1 108 ? -8.017 -11.811 0.515 1.00 88.56 108 LEU A O 1
ATOM 825 N N . GLY A 1 109 ? -6.383 -10.315 0.920 1.00 85.88 109 GLY A N 1
ATOM 826 C CA . GLY A 1 109 ? -5.512 -11.228 1.654 1.00 85.88 109 GLY A CA 1
ATOM 827 C C . GLY A 1 109 ? -5.961 -11.444 3.106 1.00 85.88 109 GLY A C 1
ATOM 828 O O . GLY A 1 109 ? -6.900 -10.796 3.578 1.00 85.88 109 GLY A O 1
ATOM 829 N N . PRO A 1 110 ? -5.277 -12.332 3.850 1.00 85.31 110 PRO A N 1
ATOM 830 C CA . PRO A 1 110 ? -5.506 -12.470 5.284 1.00 85.31 110 PRO A CA 1
ATOM 831 C C . PRO A 1 110 ? -5.246 -11.142 6.008 1.00 85.31 110 PRO A C 1
ATOM 833 O O . PRO A 1 110 ? -4.449 -10.313 5.566 1.00 85.31 110 PRO A O 1
ATOM 836 N N . ARG A 1 111 ? -5.902 -10.944 7.154 1.00 80.62 111 ARG A N 1
ATOM 837 C CA . ARG A 1 111 ? -5.710 -9.749 7.985 1.00 80.62 111 ARG A CA 1
ATOM 838 C C . ARG A 1 111 ? -4.311 -9.778 8.605 1.00 80.62 111 ARG A C 1
ATOM 840 O O . ARG A 1 111 ? -4.032 -10.625 9.447 1.00 80.62 111 ARG A O 1
ATOM 847 N N . LEU A 1 112 ? -3.442 -8.860 8.178 1.00 84.25 112 LEU A N 1
ATOM 848 C CA . LEU A 1 112 ? -2.056 -8.751 8.664 1.00 84.25 112 LEU A CA 1
ATOM 849 C C . LEU A 1 112 ? -1.843 -7.602 9.660 1.00 84.25 112 LEU A C 1
ATOM 851 O O . LEU A 1 112 ? -0.805 -7.547 10.314 1.00 84.25 112 LEU A O 1
ATOM 855 N N . PHE A 1 113 ? -2.811 -6.691 9.783 1.00 80.88 113 PHE A N 1
ATOM 856 C CA . PHE A 1 113 ? -2.703 -5.488 10.605 1.00 80.88 113 PHE A CA 1
ATOM 857 C C . PHE A 1 113 ? -3.959 -5.281 11.451 1.00 80.88 113 PHE A C 1
ATOM 859 O O . PHE A 1 113 ? -5.062 -5.624 11.028 1.00 80.88 113 PHE A O 1
ATOM 866 N N . ASN A 1 114 ? -3.774 -4.669 12.622 1.00 85.31 114 ASN A N 1
ATOM 867 C CA . ASN A 1 114 ? -4.849 -4.217 13.500 1.00 85.31 114 ASN A CA 1
ATOM 868 C C . ASN A 1 114 ? -4.814 -2.691 13.585 1.00 85.31 114 ASN A C 1
ATOM 870 O O . ASN A 1 114 ? -3.745 -2.108 13.772 1.00 85.31 114 ASN A O 1
ATOM 874 N N . GLN A 1 115 ? -5.979 -2.052 13.506 1.00 84.50 115 GLN A N 1
ATOM 875 C CA . GLN A 1 115 ? -6.120 -0.627 13.780 1.00 84.50 115 GLN A CA 1
ATOM 876 C C . GLN A 1 115 ? -6.621 -0.434 15.211 1.00 84.50 115 GLN A C 1
ATOM 878 O O . GLN A 1 115 ? -7.626 -1.021 15.610 1.00 84.50 115 GLN A O 1
ATOM 883 N N . ILE A 1 116 ? -5.919 0.392 15.987 1.00 90.56 116 ILE A N 1
ATOM 884 C CA . ILE A 1 116 ? -6.264 0.683 17.379 1.00 90.56 116 ILE A CA 1
ATOM 885 C C . ILE A 1 116 ? -6.382 2.188 17.593 1.00 90.56 116 ILE A C 1
ATOM 887 O O . ILE A 1 116 ? -5.555 2.965 17.121 1.00 90.56 116 ILE A O 1
ATOM 891 N N . VAL A 1 117 ? -7.406 2.596 18.338 1.00 90.44 117 VAL A N 1
ATOM 892 C CA . VAL A 1 117 ? -7.503 3.952 18.882 1.00 90.44 117 VAL A CA 1
ATOM 893 C C . VAL A 1 117 ? -6.973 3.900 20.305 1.00 90.44 117 VAL A C 1
ATOM 895 O O . VAL A 1 117 ? -7.495 3.166 21.144 1.00 90.44 117 VAL A O 1
ATOM 898 N N . VAL A 1 118 ? -5.913 4.659 20.570 1.00 93.75 118 VAL A N 1
ATOM 899 C CA . VAL A 1 118 ? -5.258 4.691 21.879 1.00 93.75 118 VAL A CA 1
ATOM 900 C C . VAL A 1 118 ? -5.617 5.988 22.589 1.00 93.75 118 VAL A C 1
ATOM 902 O O . VAL A 1 118 ? -5.475 7.076 22.036 1.00 93.75 118 VAL A O 1
ATOM 905 N N . MET A 1 119 ? -6.066 5.869 23.836 1.00 95.06 119 MET A N 1
ATOM 906 C CA . MET A 1 119 ? -6.293 7.015 24.714 1.00 95.06 119 MET A CA 1
ATOM 907 C C . MET A 1 119 ? -5.026 7.327 25.507 1.00 95.06 119 MET A C 1
ATOM 909 O O . MET A 1 119 ? -4.412 6.427 26.083 1.00 95.06 119 MET A O 1
ATOM 913 N N . ASN A 1 120 ? -4.661 8.607 25.587 1.00 96.31 120 ASN A N 1
ATOM 914 C CA . ASN A 1 120 ? -3.563 9.046 26.442 1.00 96.31 120 ASN A CA 1
ATOM 915 C C . ASN A 1 120 ? -3.980 8.958 27.919 1.00 96.31 120 ASN A C 1
ATOM 917 O O . ASN A 1 120 ? -4.704 9.813 28.427 1.00 96.31 120 ASN A O 1
ATOM 921 N N . ALA A 1 121 ? -3.495 7.932 28.614 1.00 96.06 121 ALA A N 1
ATOM 922 C CA . ALA A 1 121 ? -3.827 7.676 30.013 1.00 96.06 121 ALA A CA 1
ATOM 923 C C . ALA A 1 121 ? -3.133 8.619 31.020 1.00 96.06 121 ALA A C 1
ATOM 925 O O . ALA A 1 121 ? -3.302 8.434 32.218 1.00 96.06 121 ALA A O 1
ATOM 926 N N . ASN A 1 122 ? -2.356 9.608 30.564 1.00 97.25 122 ASN A N 1
ATOM 927 C CA . ASN A 1 122 ? -1.660 10.582 31.416 1.00 97.25 122 ASN A CA 1
ATOM 928 C C . ASN A 1 122 ? -2.219 12.011 31.267 1.00 97.25 122 ASN A C 1
ATOM 930 O O . ASN A 1 122 ? -1.517 12.995 31.494 1.00 9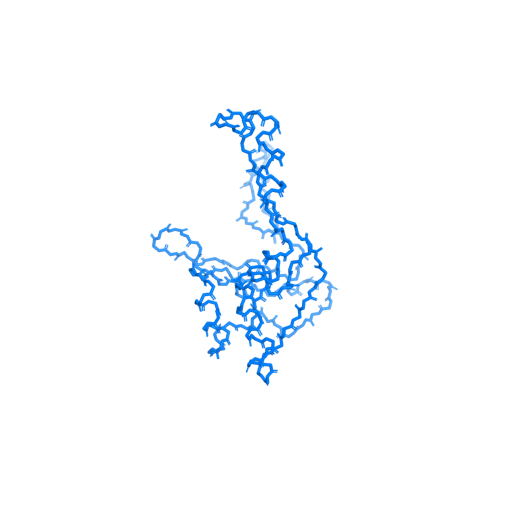7.25 122 ASN A O 1
ATOM 934 N N . LYS A 1 123 ? -3.459 12.152 30.792 1.00 97.19 123 LYS A N 1
ATOM 935 C CA . LYS A 1 123 ? -4.089 13.458 30.581 1.00 97.19 123 LYS A CA 1
ATOM 936 C C . LYS A 1 123 ? -5.546 13.420 31.013 1.00 97.19 123 LYS A C 1
ATOM 938 O O . LYS A 1 123 ? -6.288 12.561 30.554 1.00 97.19 123 LYS A O 1
ATOM 943 N N . THR A 1 124 ? -5.963 14.375 31.837 1.00 95.88 124 THR A N 1
ATOM 944 C CA . THR A 1 124 ? -7.365 14.530 32.240 1.00 95.88 124 THR A CA 1
ATOM 945 C C . THR A 1 124 ? -8.262 14.817 31.022 1.00 95.88 124 THR A C 1
ATOM 947 O O . THR A 1 124 ? -7.876 15.634 30.180 1.00 95.88 124 THR A O 1
ATOM 950 N N . PRO A 1 125 ? -9.443 14.172 30.882 1.00 95.06 125 PRO A N 1
ATOM 951 C CA . PRO A 1 125 ? -10.071 13.233 31.825 1.00 95.06 125 PRO A CA 1
ATOM 952 C C . PRO A 1 125 ? -9.752 11.748 31.567 1.00 95.06 125 PRO A C 1
ATOM 954 O O . PRO A 1 125 ? -10.329 10.873 32.204 1.00 95.06 125 PRO A O 1
ATOM 957 N N . THR A 1 126 ? -8.888 11.426 30.600 1.00 97.19 126 THR A N 1
ATOM 958 C CA . THR A 1 126 ? -8.554 10.039 30.236 1.00 97.19 126 THR A CA 1
ATOM 959 C C . THR A 1 126 ? -7.512 9.391 31.152 1.00 97.19 126 THR A C 1
ATOM 961 O O . THR A 1 126 ? -7.166 8.229 30.937 1.00 97.19 126 THR A O 1
ATOM 964 N N . ASP A 1 127 ? -7.037 10.093 32.180 1.00 97.50 127 ASP A N 1
ATOM 965 C CA . ASP A 1 127 ? -6.255 9.568 33.305 1.00 97.50 127 ASP A CA 1
ATOM 966 C C . ASP A 1 127 ? -7.081 8.640 34.215 1.00 97.50 127 ASP A C 1
ATOM 968 O O . ASP A 1 127 ? -6.582 7.594 34.643 1.00 97.50 127 ASP A O 1
ATOM 972 N N . ASP A 1 128 ? -8.378 8.906 34.387 1.00 97.94 128 ASP A N 1
ATOM 973 C CA . ASP A 1 128 ? -9.308 8.019 35.095 1.00 97.94 128 ASP A CA 1
ATOM 974 C C . ASP A 1 128 ? -9.664 6.759 34.271 1.00 97.94 128 ASP A C 1
ATOM 976 O O . ASP A 1 128 ? -10.135 6.812 33.128 1.00 97.94 128 ASP A O 1
ATOM 980 N N . ILE A 1 129 ? -9.472 5.580 34.874 1.00 96.75 129 ILE A N 1
ATOM 981 C CA . ILE A 1 129 ? -9.831 4.290 34.273 1.00 96.75 129 ILE A CA 1
ATOM 982 C C . ILE A 1 129 ? -11.337 4.145 34.017 1.00 96.75 129 ILE A C 1
ATOM 984 O O . ILE A 1 129 ? -11.717 3.486 33.048 1.00 96.75 129 ILE A O 1
ATOM 988 N N . GLN A 1 130 ? -12.194 4.748 34.843 1.00 97.88 130 GLN A N 1
ATOM 989 C CA . GLN A 1 130 ? -13.646 4.685 34.672 1.00 97.88 130 GLN A CA 1
ATOM 990 C C . GLN A 1 130 ? -14.089 5.485 33.450 1.00 97.88 130 GLN A C 1
ATOM 992 O O . GLN A 1 130 ? -14.909 4.998 32.674 1.00 97.88 130 GLN A O 1
ATOM 997 N N . VAL A 1 131 ? -13.472 6.646 33.207 1.00 97.06 131 VAL A N 1
ATOM 998 C CA . VAL A 1 131 ? -13.707 7.444 31.994 1.00 97.06 131 VAL A CA 1
ATOM 999 C C . VAL A 1 131 ? -13.295 6.661 30.749 1.00 97.06 131 VAL A C 1
ATOM 1001 O O . VAL A 1 131 ? -14.069 6.564 29.798 1.00 97.06 131 VAL A O 1
ATOM 1004 N N . ARG A 1 132 ? -12.121 6.017 30.759 1.00 97.38 132 ARG A N 1
ATOM 1005 C CA . ARG A 1 132 ? -11.693 5.174 29.629 1.00 97.38 132 ARG A CA 1
ATOM 1006 C C . ARG A 1 132 ? -12.651 4.007 29.386 1.00 97.38 132 ARG A C 1
ATOM 1008 O O . ARG A 1 132 ? -12.985 3.735 28.237 1.00 97.38 132 ARG A O 1
ATOM 1015 N N . LYS A 1 133 ? -13.121 3.329 30.439 1.00 96.69 133 LYS A N 1
ATOM 1016 C CA . LYS A 1 133 ? -14.123 2.255 30.314 1.00 96.69 133 LYS A CA 1
ATOM 1017 C C . LYS A 1 133 ? -15.432 2.773 29.726 1.00 96.69 133 LYS A C 1
ATOM 1019 O O . LYS A 1 133 ? -15.946 2.156 28.798 1.00 96.69 133 LYS A O 1
ATOM 1024 N N . LEU A 1 134 ? -15.935 3.905 30.218 1.00 97.25 134 LEU A N 1
ATOM 1025 C CA . LEU A 1 134 ? -17.147 4.543 29.706 1.00 97.25 134 LEU A CA 1
ATOM 1026 C C . LEU A 1 134 ? -17.026 4.836 28.207 1.00 97.25 134 LEU A C 1
ATOM 1028 O O . LEU A 1 134 ? -17.888 4.418 27.439 1.00 97.25 134 LEU A O 1
ATOM 1032 N N . ILE A 1 135 ? -15.928 5.473 27.785 1.00 95.69 135 ILE A N 1
ATOM 1033 C CA . ILE A 1 135 ? -15.656 5.759 26.370 1.00 95.69 135 ILE A CA 1
ATOM 1034 C C . ILE A 1 135 ? -15.650 4.455 25.565 1.00 95.69 135 ILE A C 1
ATOM 1036 O O . ILE A 1 135 ? -16.380 4.335 24.585 1.00 95.69 135 ILE A O 1
ATOM 1040 N N . MET A 1 136 ? -14.901 3.442 26.006 1.00 94.88 136 MET A N 1
ATOM 1041 C CA . MET A 1 136 ? -14.802 2.162 25.294 1.00 94.88 136 MET A CA 1
ATOM 1042 C C . MET A 1 136 ? -16.141 1.430 25.162 1.00 94.88 136 MET A C 1
ATOM 1044 O O . MET A 1 136 ? -16.358 0.772 24.148 1.00 94.88 136 MET A O 1
ATOM 1048 N N . HIS A 1 137 ? -17.022 1.531 26.161 1.00 95.44 137 HIS A N 1
ATOM 1049 C CA . HIS A 1 137 ? -18.359 0.932 26.126 1.00 95.44 137 HIS A CA 1
ATOM 1050 C C . HIS A 1 137 ? -19.389 1.776 25.365 1.00 95.44 137 HIS A C 1
ATOM 1052 O O . HIS A 1 137 ? -20.383 1.227 24.905 1.00 95.44 137 HIS A O 1
ATOM 1058 N N . SER A 1 138 ? -19.158 3.082 25.205 1.00 95.81 138 SER A N 1
ATOM 1059 C CA . SER A 1 138 ? -20.023 3.965 24.408 1.00 95.81 138 SER A CA 1
ATOM 1060 C C . SER A 1 138 ? -19.805 3.858 22.895 1.00 95.81 138 SER A C 1
ATOM 1062 O O . SER A 1 138 ? -20.623 4.350 22.123 1.00 95.81 138 SER A O 1
ATOM 1064 N N . VAL A 1 139 ? -18.709 3.230 22.461 1.00 94.12 139 VAL A N 1
ATOM 1065 C CA . VAL A 1 139 ? -18.361 3.094 21.043 1.00 94.12 139 VAL A CA 1
ATOM 1066 C C . VAL A 1 139 ? -18.913 1.785 20.488 1.00 94.12 139 VAL A C 1
ATOM 1068 O O . VAL A 1 139 ? -18.464 0.698 20.859 1.00 94.12 139 VAL A O 1
ATOM 1071 N N . ASP A 1 140 ? -19.833 1.894 19.531 1.00 94.88 140 ASP A N 1
ATOM 1072 C CA . ASP A 1 140 ? -20.306 0.761 18.737 1.00 94.88 140 ASP A CA 1
ATOM 1073 C C . ASP A 1 140 ? -19.288 0.419 17.638 1.00 94.88 140 ASP A C 1
ATOM 1075 O O . ASP A 1 140 ? -19.281 0.983 16.542 1.00 94.88 140 ASP A O 1
ATOM 1079 N N . LYS A 1 141 ? -18.380 -0.506 17.960 1.00 91.38 141 LYS A N 1
ATOM 1080 C CA . LYS A 1 141 ? -17.329 -0.953 17.035 1.00 91.38 141 LYS A CA 1
ATOM 1081 C C . LYS A 1 141 ? -17.907 -1.671 15.819 1.00 91.38 141 LYS A C 1
ATOM 1083 O O . LYS A 1 141 ? -17.386 -1.498 14.722 1.00 91.38 141 LYS A O 1
ATOM 1088 N N . SER A 1 142 ? -18.975 -2.444 16.006 1.00 91.50 142 SER A N 1
ATOM 1089 C CA . SER A 1 142 ? -19.615 -3.195 14.926 1.00 91.50 142 SER A CA 1
ATOM 1090 C C . SER A 1 142 ? -20.216 -2.243 13.896 1.00 91.50 142 SER A C 1
ATOM 1092 O O . SER A 1 142 ? -19.966 -2.403 12.704 1.00 91.50 142 SER A O 1
ATOM 1094 N N . ALA A 1 143 ? -20.907 -1.192 14.350 1.00 93.38 143 ALA A N 1
ATOM 1095 C CA . ALA A 1 143 ? -21.450 -0.171 13.460 1.00 93.38 143 ALA A CA 1
ATOM 1096 C C . ALA A 1 143 ? -20.357 0.578 12.681 1.00 93.38 143 ALA A C 1
ATOM 1098 O O . ALA A 1 143 ? -20.558 0.887 11.510 1.00 93.38 143 ALA A O 1
ATOM 1099 N N . ILE A 1 144 ? -19.198 0.849 13.294 1.00 90.62 144 ILE A N 1
ATOM 1100 C CA . ILE A 1 144 ? -18.057 1.466 12.595 1.00 90.62 144 ILE A CA 1
ATOM 1101 C C . ILE A 1 144 ? -17.519 0.530 11.507 1.00 90.62 144 ILE A C 1
ATOM 1103 O O . ILE A 1 144 ? -17.298 0.958 10.375 1.00 90.62 144 ILE A O 1
ATOM 1107 N N . VAL A 1 145 ? -17.319 -0.752 11.826 1.00 89.69 145 VAL A N 1
ATOM 1108 C CA . VAL A 1 145 ? -16.824 -1.747 10.861 1.00 89.69 145 VAL A CA 1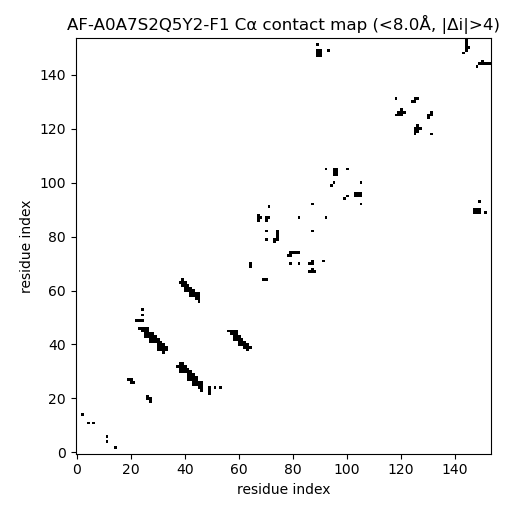
ATOM 1109 C C . VAL A 1 145 ? -17.783 -1.893 9.678 1.00 89.69 145 VAL A C 1
ATOM 1111 O O . VAL A 1 145 ? -17.351 -1.957 8.527 1.00 89.69 145 VAL A O 1
ATOM 1114 N N . GLU A 1 146 ? -19.082 -1.922 9.949 1.00 90.62 146 GLU A N 1
ATOM 1115 C CA . GLU A 1 146 ? -20.103 -2.056 8.916 1.00 90.62 146 GLU A CA 1
ATOM 1116 C C . GLU A 1 146 ? -20.189 -0.807 8.029 1.00 90.62 146 GLU A C 1
ATOM 1118 O O . GLU A 1 146 ? -20.132 -0.923 6.805 1.00 90.62 146 GLU A O 1
ATOM 1123 N N . LYS A 1 147 ? -20.283 0.385 8.631 1.00 90.56 147 LYS A N 1
ATOM 1124 C CA . LYS A 1 147 ? -20.591 1.629 7.908 1.00 90.56 147 LYS A CA 1
ATOM 1125 C C . LYS A 1 147 ? -19.373 2.305 7.294 1.00 90.56 147 LYS A C 1
ATOM 1127 O O . LYS A 1 147 ? -19.452 2.777 6.168 1.00 90.56 147 LYS A O 1
ATOM 1132 N N . GLU A 1 148 ? -18.257 2.346 8.017 1.00 88.38 148 GLU A N 1
ATOM 1133 C CA . GLU A 1 148 ? -17.063 3.093 7.596 1.00 88.38 148 GLU A CA 1
ATOM 1134 C C . GLU A 1 148 ? -16.050 2.192 6.888 1.00 88.38 148 GLU A C 1
ATOM 1136 O O . GLU A 1 148 ? -15.355 2.613 5.963 1.00 88.38 148 GLU A O 1
ATOM 1141 N N . MET A 1 149 ? -15.967 0.928 7.311 1.00 87.31 149 MET A N 1
ATOM 1142 C CA . MET A 1 149 ? -15.014 -0.038 6.757 1.00 87.31 149 MET A CA 1
ATOM 1143 C C . MET A 1 149 ? -15.657 -0.994 5.752 1.00 87.31 149 MET A C 1
ATOM 1145 O O . MET A 1 149 ? -14.956 -1.848 5.215 1.00 87.31 149 MET A O 1
ATOM 1149 N N . PHE A 1 150 ? -16.962 -0.871 5.480 1.00 87.38 150 PHE A N 1
ATOM 1150 C CA . PHE A 1 150 ? -17.689 -1.697 4.506 1.00 87.38 150 PHE A CA 1
ATOM 1151 C C . PHE A 1 150 ? -17.482 -3.208 4.733 1.00 87.38 150 PHE A C 1
ATOM 1153 O O . PHE A 1 150 ? -17.323 -3.978 3.785 1.00 87.38 150 PHE A O 1
ATOM 1160 N N . GLY A 1 151 ? -17.397 -3.637 5.999 1.00 80.38 151 GLY A N 1
ATOM 1161 C CA . GLY A 1 151 ? -17.149 -5.036 6.377 1.00 80.38 151 GLY A CA 1
ATOM 1162 C C . GLY A 1 151 ? -15.716 -5.536 6.133 1.00 80.38 151 GLY A C 1
ATOM 1163 O O . GLY A 1 151 ? -15.422 -6.712 6.342 1.00 80.38 151 GLY A O 1
ATOM 1164 N N . GLN A 1 152 ? -14.796 -4.659 5.724 1.00 81.50 152 GLN A N 1
ATOM 1165 C CA . GLN A 1 152 ? -13.394 -5.001 5.447 1.00 81.50 152 GLN A CA 1
ATOM 1166 C C . GLN A 1 152 ? -12.528 -5.021 6.717 1.00 81.50 152 GLN A C 1
ATOM 1168 O O . GLN A 1 152 ? -11.373 -5.441 6.672 1.00 81.50 152 GLN A O 1
ATOM 1173 N N . ALA A 1 153 ? -13.081 -4.641 7.873 1.00 80.06 153 ALA A N 1
ATOM 1174 C CA . ALA A 1 153 ? -12.490 -4.768 9.212 1.00 80.06 153 ALA A CA 1
ATOM 1175 C C . ALA A 1 153 ? -13.168 -5.910 10.011 1.00 80.06 153 ALA A C 1
ATOM 1177 O O . ALA A 1 153 ? -14.161 -6.468 9.546 1.00 80.06 153 ALA A O 1
ATOM 1178 N N . SER A 1 154 ? -12.593 -6.323 11.145 1.00 65.19 154 SER A N 1
ATOM 1179 C CA . SER A 1 154 ? -13.132 -7.360 12.050 1.00 65.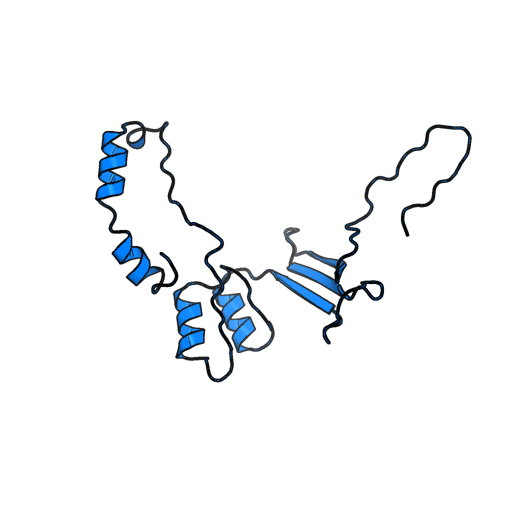19 154 SER A CA 1
ATOM 1180 C C . SER A 1 154 ? -13.094 -6.893 13.489 1.00 65.19 154 SER A C 1
ATOM 1182 O O . SER A 1 154 ? -12.076 -6.245 13.822 1.00 65.19 154 SER A O 1
#

Foldseek 3Di:
DQDDFDDDPDDGDDPPDPDDDDLDQWDWDDFDADPVRHTQKTKIAGDPPRPDDDDPDGMDIDGDDPAQVRVLVCCVVVVDVDDDDPRHFLVSLVCCVPPVVVPDDHDDDPDPDDDDDDDDCVDPPNVDPVVVVVVVVVDDPVCCCVPRNVVSHD

Sequence (154 aa):
PWGFINMSVGTVNCAGILGPHGTGPWIFNGSTLRNDDSIAEMRFNRNAAWWGQRGNVDAMVVVNYPDSDAIKQALLDGSLDVAVGPVLRPQQVQEFQTQHAATHSTVLGPRLFNQIVVMNANKTPTDDIQVRKLIMHSVDKSAIVEKEMFGQAS

InterPro domains:
  IPR000914 Solute-binding protein family 5 domain [PF00496] (20-153)
  IPR039424 Solute-binding protein family 5 [PTHR30290] (20-153)

Radius of gyration: 23.65 Å; Cα contacts (8 Å, |Δi|>4): 131; chains: 1; bounding box: 71×38×52 Å

pLDDT: mean 89.48, std 11.92, range [42.62, 98.12]

Solvent-accessible surface area (backbone atoms only — not comparable to full-atom values): 10220 Å² total; per-residue (Å²): 132,80,83,87,83,84,88,61,104,61,86,85,77,79,89,70,83,89,64,88,81,74,82,50,63,56,38,75,71,51,69,44,65,43,97,85,71,44,71,39,33,38,38,26,35,53,34,90,82,37,91,68,92,78,79,95,67,61,65,48,74,51,73,61,63,98,46,43,64,58,48,51,50,28,45,75,75,62,81,36,94,80,88,79,76,91,60,55,51,48,66,56,52,50,41,40,61,71,75,36,49,92,84,43,88,80,83,87,72,81,87,86,76,84,91,80,88,83,79,62,57,88,39,87,70,43,47,42,68,66,50,45,49,51,53,62,70,72,53,65,62,66,59,44,27,49,72,67,29,65,58,77,53,133